Protein AF-A0A256XLG0-F1 (afdb_monomer)

Secondary structure (DSSP, 8-state):
---HHHHHHHHHHHHHHHHHHHS-HHHHHHHHHHHHHHHTTT-GGGGGEEE--GGG-SS--SEEE-GGGGGS-HHHHHHHHHHHHHHHHHTS-HHHHHHHHHHHHHHS-HHHHHHHHHTT--HHHHHHHHHHHHHHHHH--

Sequence (141 aa):
MVENSELMKQILTTLLTISGRKTTPSHAVYVMTSTIEKLKKQYSFLNDIDVMDTTFIEEGDQVTVMANINDISKNEFGSALKDIISTLTENLGKEAGHFFFKEISQKLSEDSISTMRDFGIDLGLMQLEQMVSKMGNTLLN

Structure (mmCIF, N/CA/C/O backbone):
data_AF-A0A256XLG0-F1
#
_entry.id   AF-A0A256XLG0-F1
#
loop_
_atom_site.group_PDB
_atom_site.id
_atom_site.type_symbol
_atom_site.label_atom_id
_atom_site.label_alt_id
_atom_site.label_comp_id
_atom_site.label_asym_id
_atom_site.label_entity_id
_atom_site.label_seq_id
_atom_site.pdbx_PDB_ins_code
_atom_site.Cartn_x
_atom_site.Cartn_y
_atom_site.Cartn_z
_atom_site.occupancy
_atom_site.B_iso_or_equiv
_atom_site.auth_seq_id
_atom_site.auth_comp_id
_atom_site.auth_asym_id
_atom_site.auth_atom_id
_atom_site.pdbx_PDB_model_num
ATOM 1 N N . MET A 1 1 ? -8.646 0.497 -17.194 1.00 79.75 1 MET A N 1
ATOM 2 C CA . MET A 1 1 ? -8.609 -0.144 -15.863 1.00 79.75 1 MET A CA 1
ATOM 3 C C . MET A 1 1 ? -7.200 -0.662 -15.681 1.00 79.75 1 MET A C 1
ATOM 5 O O . MET A 1 1 ? -6.686 -1.260 -16.620 1.00 79.75 1 MET A O 1
ATOM 9 N N . VAL A 1 2 ? -6.557 -0.331 -14.566 1.00 93.25 2 VAL A N 1
ATOM 10 C CA . VAL A 1 2 ? -5.166 -0.725 -14.303 1.00 93.25 2 VAL A CA 1
ATOM 11 C C . VAL A 1 2 ? -5.152 -2.168 -13.790 1.00 93.25 2 VAL A C 1
ATOM 13 O O . VAL A 1 2 ? -6.023 -2.537 -13.007 1.00 93.25 2 VAL A O 1
ATOM 16 N N . GLU A 1 3 ? -4.193 -2.977 -14.238 1.00 96.62 3 GLU A N 1
ATOM 17 C CA . GLU A 1 3 ? -3.984 -4.338 -13.720 1.00 96.62 3 GLU A CA 1
ATOM 18 C C . GLU A 1 3 ? -3.552 -4.308 -12.246 1.00 96.62 3 GLU A C 1
ATOM 20 O O . GLU A 1 3 ? -2.867 -3.376 -11.816 1.00 96.62 3 GLU A O 1
ATOM 25 N N . ASN A 1 4 ? -3.898 -5.337 -11.469 1.00 97.62 4 ASN A N 1
ATOM 26 C CA . ASN A 1 4 ? -3.579 -5.394 -10.037 1.00 97.62 4 ASN A CA 1
ATOM 27 C C . ASN A 1 4 ? -2.070 -5.267 -9.771 1.00 97.62 4 ASN A C 1
ATOM 29 O O . ASN A 1 4 ? -1.663 -4.545 -8.862 1.00 97.62 4 ASN A O 1
ATOM 33 N N . SER A 1 5 ? -1.234 -5.936 -10.570 1.00 97.19 5 SER A N 1
ATOM 34 C CA . SER A 1 5 ? 0.226 -5.903 -10.449 1.00 97.19 5 SER A CA 1
ATOM 35 C C . SER A 1 5 ? 0.779 -4.495 -10.640 1.00 97.19 5 SER A C 1
ATOM 37 O O . SER A 1 5 ? 1.612 -4.038 -9.856 1.00 97.19 5 SER A O 1
ATOM 39 N N . GLU A 1 6 ? 0.269 -3.785 -11.645 1.00 96.69 6 GLU A N 1
ATOM 40 C CA . GLU A 1 6 ? 0.660 -2.408 -11.935 1.00 96.69 6 GLU A CA 1
ATOM 41 C C . GLU A 1 6 ? 0.155 -1.455 -10.849 1.00 96.69 6 GLU A C 1
ATOM 43 O O . GLU A 1 6 ? 0.914 -0.629 -10.343 1.00 96.69 6 GLU A O 1
ATOM 48 N N . LEU A 1 7 ? -1.099 -1.611 -10.416 1.00 97.12 7 LEU A N 1
ATOM 49 C CA . LEU A 1 7 ? -1.678 -0.783 -9.364 1.00 97.12 7 LEU A CA 1
ATOM 50 C C . LEU A 1 7 ? -0.932 -0.953 -8.032 1.00 97.12 7 LEU A C 1
ATOM 52 O O . LEU A 1 7 ? -0.590 0.037 -7.385 1.00 97.12 7 LEU A O 1
ATOM 56 N N . MET A 1 8 ? -0.634 -2.195 -7.641 1.00 97.56 8 MET A N 1
ATOM 57 C CA . MET A 1 8 ? 0.160 -2.501 -6.451 1.00 97.56 8 MET A CA 1
ATOM 58 C C . MET A 1 8 ? 1.550 -1.870 -6.554 1.00 97.56 8 MET A C 1
ATOM 60 O O . MET A 1 8 ? 1.967 -1.175 -5.629 1.00 97.56 8 MET A O 1
ATOM 64 N N . LYS A 1 9 ? 2.245 -2.038 -7.688 1.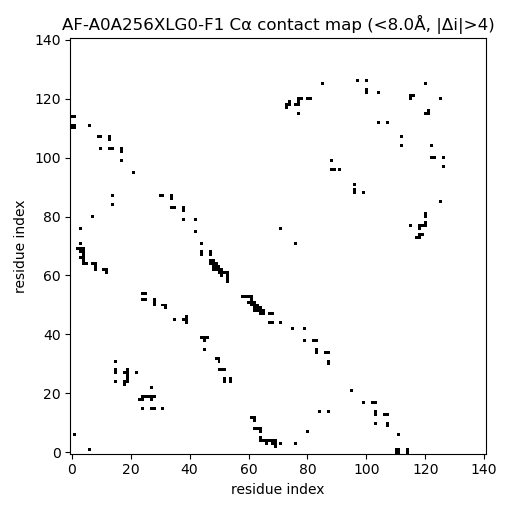00 96.50 9 LYS A N 1
ATOM 65 C CA . LYS A 1 9 ? 3.575 -1.449 -7.902 1.00 96.50 9 LYS A CA 1
ATOM 66 C C . LYS A 1 9 ? 3.537 0.071 -7.738 1.00 96.50 9 LYS A C 1
ATOM 68 O O . LYS A 1 9 ? 4.285 0.619 -6.931 1.00 96.50 9 LYS A O 1
ATOM 73 N N . GLN A 1 10 ? 2.616 0.746 -8.426 1.00 95.50 10 GLN A N 1
ATOM 74 C CA . GLN A 1 10 ? 2.457 2.200 -8.346 1.00 95.50 10 GLN A CA 1
ATOM 75 C C . GLN A 1 10 ? 2.185 2.684 -6.918 1.00 95.50 10 GLN A C 1
ATOM 77 O O . GLN A 1 10 ? 2.769 3.683 -6.486 1.00 95.50 10 GLN A O 1
ATOM 82 N N . ILE A 1 11 ? 1.331 1.979 -6.169 1.00 95.56 11 ILE A N 1
ATOM 83 C CA . ILE A 1 11 ? 1.001 2.330 -4.784 1.00 95.56 11 ILE A CA 1
ATOM 84 C C . ILE A 1 11 ? 2.183 2.076 -3.846 1.00 95.56 11 ILE A C 1
ATOM 86 O O . ILE A 1 11 ? 2.478 2.924 -3.010 1.00 95.56 11 ILE A O 1
ATOM 90 N N . LEU A 1 12 ? 2.899 0.961 -3.962 1.00 95.75 12 LEU A N 1
ATOM 91 C CA . LEU A 1 12 ? 4.041 0.677 -3.090 1.00 95.75 12 LEU A CA 1
ATOM 92 C C . LEU A 1 12 ? 5.212 1.635 -3.359 1.00 95.75 12 LEU A C 1
ATOM 94 O O . LEU A 1 12 ? 5.766 2.201 -2.415 1.00 95.75 12 LEU A O 1
ATOM 98 N N . THR A 1 13 ? 5.532 1.909 -4.628 1.00 94.06 13 THR A N 1
ATOM 99 C CA . THR A 1 13 ? 6.536 2.918 -5.019 1.00 94.06 13 THR A CA 1
ATOM 100 C C . THR A 1 13 ? 6.114 4.321 -4.569 1.00 94.06 13 THR A C 1
ATOM 102 O O . THR A 1 13 ? 6.903 5.051 -3.961 1.00 94.06 13 THR A O 1
ATOM 105 N N . THR A 1 14 ? 4.834 4.641 -4.792 1.00 93.69 14 THR A N 1
ATOM 106 C CA . THR A 1 14 ? 3.990 5.553 -4.009 1.00 93.69 14 THR A CA 1
ATOM 107 C C . THR A 1 14 ? 4.483 5.907 -2.603 1.00 93.69 14 THR A C 1
ATOM 109 O O . THR A 1 14 ? 5.071 6.947 -2.285 1.00 93.69 14 THR A O 1
ATOM 112 N N . LEU A 1 15 ? 4.196 4.935 -1.744 1.00 92.94 15 LEU A N 1
ATOM 113 C CA . LEU A 1 15 ? 4.351 4.944 -0.305 1.00 92.94 15 LEU A CA 1
ATOM 114 C C . LEU A 1 15 ? 5.822 4.990 0.108 1.00 92.94 15 LEU A C 1
ATOM 116 O O . LEU A 1 15 ? 6.153 5.740 1.028 1.00 92.94 15 LEU A O 1
ATOM 120 N N . LEU A 1 16 ? 6.707 4.259 -0.579 1.00 91.19 16 LEU A N 1
ATOM 121 C CA . LEU A 1 16 ? 8.153 4.310 -0.341 1.00 91.19 16 LEU A CA 1
ATOM 122 C C . LEU A 1 16 ? 8.713 5.705 -0.605 1.00 91.19 16 LEU A C 1
ATOM 124 O O . LEU A 1 16 ? 9.436 6.240 0.232 1.00 91.19 16 LEU A O 1
ATOM 128 N N . THR A 1 17 ? 8.322 6.335 -1.715 1.00 89.94 17 THR A N 1
ATOM 129 C CA . THR A 1 17 ? 8.786 7.683 -2.072 1.00 89.94 17 THR A CA 1
ATOM 130 C C . THR A 1 17 ? 8.386 8.706 -1.011 1.00 89.94 17 THR A C 1
ATOM 132 O O . THR A 1 17 ? 9.190 9.547 -0.602 1.00 89.94 17 THR A O 1
ATOM 135 N N . ILE A 1 18 ? 7.132 8.657 -0.552 1.00 89.88 18 ILE A N 1
ATOM 136 C CA . ILE A 1 18 ? 6.639 9.595 0.463 1.00 89.88 18 ILE A CA 1
ATOM 137 C C . ILE A 1 18 ? 7.291 9.305 1.826 1.00 89.88 18 ILE A C 1
ATOM 139 O O . ILE A 1 18 ? 7.725 10.237 2.506 1.00 89.88 18 ILE A O 1
ATOM 143 N N . SER A 1 19 ? 7.403 8.033 2.215 1.00 87.81 19 SER A N 1
ATOM 144 C CA . SER A 1 19 ? 7.975 7.620 3.506 1.00 87.81 19 SER A CA 1
ATOM 145 C C . SER A 1 19 ? 9.479 7.889 3.589 1.00 87.81 19 SER A C 1
ATOM 147 O O . SER A 1 19 ? 9.960 8.383 4.609 1.00 87.81 19 SER A O 1
ATOM 149 N N . GLY A 1 20 ? 10.219 7.648 2.504 1.00 86.94 20 GLY A N 1
ATOM 150 C CA . GLY A 1 20 ? 11.656 7.906 2.410 1.00 86.94 20 GLY A CA 1
ATOM 151 C C . GLY A 1 20 ? 11.996 9.391 2.518 1.00 86.94 20 GLY A C 1
ATOM 152 O O . GLY A 1 20 ? 12.988 9.739 3.144 1.00 86.94 20 GLY A O 1
ATOM 153 N N . ARG A 1 21 ? 11.133 10.286 2.010 1.00 86.38 21 ARG A N 1
ATOM 154 C CA . ARG A 1 21 ? 11.275 11.744 2.197 1.00 86.38 21 ARG A CA 1
ATOM 155 C C . ARG A 1 21 ? 11.045 12.209 3.636 1.00 86.38 21 ARG A C 1
ATOM 157 O O . ARG A 1 21 ? 11.541 13.266 4.012 1.00 86.38 21 ARG A O 1
ATOM 164 N N . LYS A 1 22 ? 10.240 11.475 4.408 1.00 82.44 22 LYS A N 1
ATOM 165 C CA . LYS A 1 22 ? 9.891 11.809 5.801 1.00 82.44 22 LYS A CA 1
ATOM 166 C C . LYS A 1 22 ? 10.817 11.129 6.820 1.00 82.44 22 LYS A C 1
ATOM 168 O O . LYS A 1 22 ? 10.773 11.487 7.993 1.00 82.44 22 LYS A O 1
ATOM 173 N N . THR A 1 23 ? 11.624 10.159 6.386 1.00 82.62 23 THR A N 1
ATOM 174 C CA . THR A 1 23 ? 12.558 9.372 7.209 1.00 82.62 23 THR A CA 1
ATOM 175 C C . THR A 1 23 ? 13.882 9.176 6.450 1.00 82.62 23 THR A C 1
ATOM 177 O O . THR A 1 23 ? 14.370 10.124 5.842 1.00 82.62 23 THR A O 1
ATOM 180 N N . THR A 1 24 ? 14.479 7.979 6.473 1.00 84.69 24 THR A N 1
ATOM 181 C CA . THR A 1 24 ? 15.574 7.595 5.570 1.00 84.69 24 THR A CA 1
ATOM 182 C C . THR A 1 24 ? 15.069 6.558 4.557 1.00 84.69 24 THR A C 1
ATOM 184 O O . THR A 1 24 ? 14.186 5.768 4.902 1.00 84.69 24 THR A O 1
ATOM 187 N N . PRO A 1 25 ? 15.617 6.504 3.326 1.00 84.94 25 PRO A N 1
ATOM 188 C CA . PRO A 1 25 ? 15.222 5.506 2.327 1.00 84.94 25 PRO A CA 1
ATOM 189 C C . PRO A 1 25 ? 15.277 4.062 2.849 1.00 84.94 25 PRO A C 1
ATOM 191 O O . PRO A 1 25 ? 14.276 3.353 2.776 1.00 84.94 25 PRO A O 1
ATOM 194 N N . SER A 1 26 ? 16.382 3.663 3.487 1.00 86.25 26 SER A N 1
ATOM 195 C CA . SER A 1 26 ? 16.526 2.322 4.074 1.00 86.25 26 SER A CA 1
ATOM 196 C C . SER A 1 26 ? 15.517 2.039 5.190 1.00 86.25 26 SER A C 1
ATOM 198 O O . SER A 1 26 ? 15.032 0.916 5.316 1.00 86.25 26 SER A O 1
ATOM 200 N N . HIS A 1 27 ? 15.149 3.043 5.997 1.00 86.50 27 HIS A N 1
ATOM 201 C CA . HIS A 1 27 ? 14.119 2.858 7.019 1.00 86.50 27 HIS A CA 1
ATOM 202 C C . HIS A 1 27 ? 12.726 2.685 6.398 1.00 86.50 27 HIS A C 1
ATOM 204 O O . HIS A 1 27 ? 11.968 1.820 6.832 1.00 86.50 27 HIS A O 1
ATOM 210 N N . ALA A 1 28 ? 12.401 3.452 5.354 1.00 89.00 28 ALA A N 1
ATOM 211 C CA . ALA A 1 28 ? 11.148 3.303 4.619 1.00 89.00 28 ALA A CA 1
ATOM 212 C C . ALA A 1 28 ? 11.023 1.915 3.970 1.00 89.00 28 ALA A C 1
ATOM 214 O O . ALA A 1 28 ? 9.971 1.286 4.089 1.00 89.00 28 ALA A O 1
ATOM 215 N N . VAL A 1 29 ? 12.102 1.414 3.356 1.00 91.19 29 VAL A N 1
ATOM 216 C CA . VAL A 1 29 ? 12.168 0.045 2.820 1.00 91.19 29 VAL A CA 1
ATOM 217 C C . VAL A 1 29 ? 11.962 -0.978 3.934 1.00 91.19 29 VAL A C 1
ATOM 219 O O . VAL A 1 29 ? 11.073 -1.815 3.829 1.00 91.19 29 VAL A O 1
ATOM 222 N N . TYR A 1 30 ? 12.694 -0.865 5.046 1.00 90.69 30 TYR A N 1
ATOM 223 C CA . TYR A 1 30 ? 12.554 -1.781 6.181 1.00 90.69 30 TYR A CA 1
ATOM 224 C C . TYR A 1 30 ? 11.113 -1.859 6.713 1.00 90.69 30 TYR A C 1
ATOM 226 O O . TYR A 1 30 ? 10.590 -2.955 6.939 1.00 90.69 30 TYR A O 1
ATOM 234 N N . VAL A 1 31 ? 10.457 -0.709 6.906 1.00 91.12 31 VAL A N 1
ATOM 235 C CA . VAL A 1 31 ? 9.070 -0.643 7.391 1.00 91.12 31 VAL A CA 1
ATOM 236 C C . VAL A 1 31 ? 8.099 -1.234 6.363 1.00 91.12 31 VAL A C 1
ATOM 238 O O . VAL A 1 31 ? 7.191 -1.976 6.746 1.00 91.12 31 VAL A O 1
ATOM 241 N N . MET A 1 32 ? 8.304 -0.963 5.071 1.00 93.69 32 MET A N 1
ATOM 242 C CA . MET A 1 32 ? 7.506 -1.527 3.979 1.00 93.69 32 MET A CA 1
ATOM 243 C C . MET A 1 32 ? 7.620 -3.052 3.922 1.00 93.69 32 MET A C 1
ATOM 245 O O . MET A 1 32 ? 6.608 -3.745 4.029 1.00 93.69 32 MET A O 1
ATOM 249 N N . THR A 1 33 ? 8.842 -3.582 3.839 1.00 93.94 33 THR A N 1
ATOM 250 C CA . THR A 1 33 ? 9.102 -5.027 3.803 1.00 93.94 33 THR A CA 1
ATOM 251 C C . THR A 1 33 ? 8.521 -5.705 5.040 1.00 93.94 33 THR A C 1
ATOM 253 O O . THR A 1 33 ? 7.794 -6.687 4.926 1.00 93.94 33 THR A O 1
ATOM 256 N N . SER A 1 34 ? 8.730 -5.131 6.229 1.00 93.25 34 SER A N 1
ATOM 257 C CA . SER A 1 34 ? 8.162 -5.663 7.475 1.00 93.25 34 SER A CA 1
ATOM 258 C C . SER A 1 34 ? 6.630 -5.658 7.489 1.00 93.25 34 SER A C 1
ATOM 260 O O . SER A 1 34 ? 6.019 -6.537 8.097 1.00 93.25 34 SER A O 1
ATOM 262 N N . THR A 1 35 ? 5.995 -4.670 6.854 1.00 94.50 35 THR A N 1
ATOM 263 C CA . THR A 1 35 ? 4.532 -4.589 6.729 1.00 94.50 35 THR A CA 1
ATOM 264 C C . THR A 1 35 ? 4.011 -5.683 5.803 1.00 94.50 35 THR A C 1
ATOM 266 O O . THR A 1 35 ? 3.109 -6.427 6.187 1.00 94.50 35 THR A O 1
ATOM 269 N N . ILE A 1 36 ? 4.626 -5.840 4.629 1.00 95.50 36 ILE A N 1
ATOM 270 C CA . ILE A 1 36 ? 4.271 -6.881 3.658 1.00 95.50 36 ILE A CA 1
ATOM 271 C C . ILE A 1 36 ? 4.449 -8.274 4.282 1.00 95.50 36 ILE A C 1
ATOM 273 O O . ILE A 1 36 ? 3.521 -9.078 4.243 1.00 95.50 36 ILE A O 1
ATOM 277 N N . GLU A 1 37 ? 5.576 -8.540 4.950 1.00 95.06 37 GLU A N 1
ATOM 278 C CA . GLU A 1 37 ? 5.842 -9.823 5.620 1.00 95.06 37 GLU A CA 1
ATOM 279 C C . GLU A 1 37 ? 4.801 -10.180 6.688 1.00 95.06 37 GLU A C 1
ATOM 281 O O . GLU A 1 37 ? 4.390 -11.335 6.822 1.00 95.06 37 GLU A O 1
ATOM 286 N N . LYS A 1 38 ? 4.322 -9.191 7.448 1.00 94.75 38 LYS A N 1
ATOM 287 C CA . LYS A 1 38 ? 3.249 -9.417 8.426 1.00 94.75 38 LYS A CA 1
ATOM 288 C C . LYS A 1 38 ? 1.933 -9.773 7.737 1.00 94.75 38 LYS A C 1
ATOM 290 O O . LYS A 1 38 ? 1.254 -10.699 8.184 1.00 94.75 38 LYS A O 1
ATOM 295 N N . LEU A 1 39 ? 1.597 -9.065 6.661 1.00 96.56 39 LEU A N 1
ATOM 296 C CA . LEU A 1 39 ? 0.336 -9.223 5.939 1.00 96.56 39 LEU A CA 1
ATOM 297 C C . LEU A 1 39 ? 0.291 -10.484 5.065 1.00 96.56 39 LEU A C 1
ATOM 299 O O . LEU A 1 39 ? -0.799 -11.001 4.833 1.00 96.56 39 LEU A O 1
ATOM 303 N N . LYS A 1 40 ? 1.437 -11.060 4.672 1.00 95.69 40 LYS A N 1
ATOM 304 C CA . LYS A 1 40 ? 1.514 -12.358 3.964 1.00 95.69 40 LYS A CA 1
ATOM 305 C C . LYS A 1 40 ? 0.781 -13.495 4.684 1.00 95.69 40 LYS A C 1
ATOM 307 O O . LYS A 1 40 ? 0.302 -14.423 4.041 1.00 95.69 40 LYS A O 1
ATOM 312 N N . LYS A 1 41 ? 0.666 -13.423 6.016 1.00 94.62 41 LYS A N 1
ATOM 313 C CA . LYS A 1 41 ? -0.080 -14.404 6.826 1.00 94.62 41 LYS A CA 1
ATOM 314 C C . LYS A 1 41 ? -1.586 -14.384 6.557 1.00 94.62 41 LYS A C 1
ATOM 316 O O . LYS A 1 41 ? -2.248 -15.390 6.785 1.00 94.62 41 LYS A O 1
ATOM 321 N N . GLN A 1 42 ? -2.109 -13.241 6.123 1.00 97.06 42 GLN A N 1
ATOM 322 C CA . GLN A 1 42 ? -3.523 -13.019 5.828 1.00 97.06 42 GLN A CA 1
ATOM 323 C C . GLN A 1 42 ? -3.795 -13.033 4.320 1.00 97.06 42 GLN A C 1
ATOM 325 O O . GLN A 1 42 ? -4.837 -13.519 3.897 1.00 97.06 42 GLN A O 1
ATOM 330 N N . TYR A 1 43 ? -2.843 -12.547 3.523 1.00 97.56 43 TYR A N 1
ATOM 331 C CA . TYR A 1 43 ? -2.952 -12.409 2.076 1.00 97.56 43 TYR A CA 1
ATOM 332 C C . TYR A 1 43 ? -1.774 -13.119 1.405 1.00 97.56 43 TYR A C 1
ATOM 334 O O . TYR A 1 43 ? -0.703 -12.541 1.208 1.00 97.56 43 TYR A O 1
ATOM 342 N N . SER A 1 44 ? -1.950 -14.394 1.057 1.00 96.06 44 SER A N 1
ATOM 343 C CA . SER A 1 44 ? -0.851 -15.223 0.542 1.00 96.06 44 SER A CA 1
ATOM 344 C C . SER A 1 44 ? -0.286 -14.726 -0.790 1.00 96.06 44 SER A C 1
ATOM 346 O O . SER A 1 44 ? 0.886 -14.966 -1.068 1.00 96.06 44 SER A O 1
ATOM 348 N N . PHE A 1 45 ? -1.073 -14.009 -1.595 1.00 96.69 45 PHE A N 1
ATOM 349 C CA . PHE A 1 45 ? -0.607 -13.429 -2.858 1.00 96.69 45 PHE A CA 1
ATOM 350 C C . PHE A 1 45 ? 0.447 -12.326 -2.660 1.00 96.69 45 PHE A C 1
ATOM 352 O O . PHE A 1 45 ? 1.176 -11.997 -3.586 1.00 96.69 45 PHE A O 1
ATOM 359 N N . LEU A 1 46 ? 0.606 -11.779 -1.446 1.00 96.94 46 LEU A N 1
ATOM 360 C CA . LEU A 1 46 ? 1.691 -10.834 -1.155 1.00 96.94 46 LEU A CA 1
ATOM 361 C C . LEU A 1 46 ? 3.083 -11.492 -1.218 1.00 96.94 46 LEU A C 1
ATOM 363 O O . LEU A 1 46 ? 4.086 -10.785 -1.185 1.00 96.94 46 LEU A O 1
ATOM 367 N N . ASN A 1 47 ? 3.173 -12.826 -1.321 1.00 95.75 47 ASN A N 1
ATOM 368 C CA . ASN A 1 47 ? 4.424 -13.525 -1.649 1.00 95.75 47 ASN A CA 1
ATOM 369 C C . ASN A 1 47 ? 4.958 -13.178 -3.046 1.00 95.75 47 ASN A C 1
ATOM 371 O O . ASN A 1 47 ? 6.156 -13.311 -3.272 1.00 95.75 47 ASN A O 1
ATOM 375 N N . ASP A 1 48 ? 4.099 -12.684 -3.937 1.00 95.69 48 ASP A N 1
ATOM 376 C CA . ASP A 1 48 ? 4.448 -12.259 -5.293 1.00 95.69 48 ASP A CA 1
ATOM 377 C C . ASP A 1 48 ? 4.957 -10.801 -5.352 1.00 95.69 48 ASP A C 1
ATOM 379 O O . ASP A 1 48 ? 5.040 -10.200 -6.426 1.00 95.69 48 ASP A O 1
ATOM 383 N N . ILE A 1 49 ? 5.274 -10.208 -4.196 1.00 94.94 49 ILE A N 1
ATOM 384 C CA . ILE A 1 49 ? 5.791 -8.845 -4.061 1.00 94.94 49 ILE A CA 1
ATOM 385 C C . ILE A 1 49 ? 7.182 -8.898 -3.439 1.00 94.94 49 ILE A C 1
ATOM 387 O O . ILE A 1 49 ? 7.377 -9.496 -2.378 1.00 94.94 49 ILE A O 1
ATOM 391 N N . ASP A 1 50 ? 8.118 -8.199 -4.073 1.00 90.88 50 ASP A N 1
ATOM 392 C CA . ASP A 1 50 ? 9.467 -7.996 -3.567 1.00 90.88 50 ASP A CA 1
ATOM 393 C C . ASP A 1 50 ? 9.770 -6.501 -3.419 1.00 90.88 50 ASP A C 1
ATOM 395 O O . ASP A 1 50 ? 9.426 -5.687 -4.284 1.00 90.88 50 ASP A O 1
ATOM 399 N N . VAL A 1 51 ? 10.400 -6.143 -2.300 1.00 89.94 51 VAL A N 1
ATOM 400 C CA . VAL A 1 51 ? 10.797 -4.773 -1.972 1.00 89.94 51 VAL A CA 1
ATOM 401 C C . VAL A 1 51 ? 12.266 -4.775 -1.584 1.00 89.94 51 VAL A C 1
ATOM 403 O O . VAL A 1 51 ? 12.641 -5.298 -0.532 1.00 89.94 51 VAL A O 1
ATOM 406 N N . MET A 1 52 ? 13.089 -4.162 -2.429 1.00 84.31 52 MET A N 1
ATOM 407 C CA . MET A 1 52 ? 14.543 -4.174 -2.303 1.00 84.31 52 MET A CA 1
ATOM 408 C C . MET A 1 52 ? 15.081 -2.819 -1.843 1.00 84.31 52 MET A C 1
ATOM 410 O O . MET A 1 52 ? 14.645 -1.765 -2.312 1.00 84.31 52 MET A O 1
ATOM 414 N N . ASP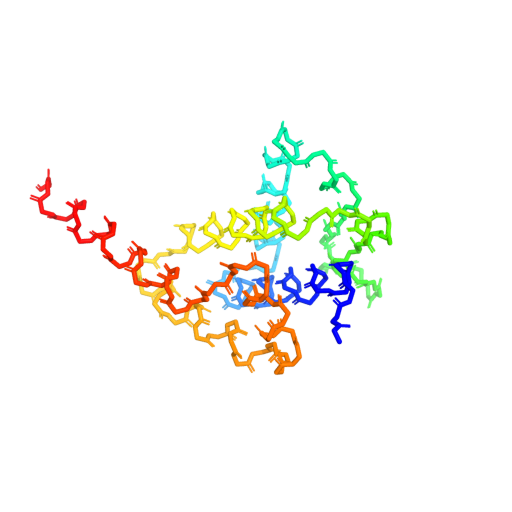 A 1 53 ? 16.084 -2.843 -0.960 1.00 76.31 53 ASP A N 1
ATOM 415 C CA . ASP A 1 53 ? 16.871 -1.648 -0.655 1.00 76.31 53 ASP A CA 1
ATOM 416 C C . ASP A 1 53 ? 17.926 -1.442 -1.749 1.00 76.31 53 ASP A C 1
ATOM 418 O O . ASP A 1 53 ? 18.986 -2.069 -1.750 1.00 76.31 53 ASP A O 1
ATOM 422 N N . THR A 1 54 ? 17.629 -0.553 -2.694 1.00 75.69 54 THR A N 1
ATOM 423 C CA . THR A 1 54 ? 18.547 -0.193 -3.782 1.00 75.69 54 THR A CA 1
ATOM 424 C C . THR A 1 54 ? 19.523 0.921 -3.400 1.00 75.69 54 THR A C 1
ATOM 426 O O . THR A 1 54 ? 20.252 1.403 -4.256 1.00 75.69 54 THR A O 1
ATOM 429 N N . THR A 1 55 ? 19.608 1.326 -2.124 1.00 67.31 55 THR A N 1
ATOM 430 C CA . THR A 1 55 ? 20.522 2.403 -1.678 1.00 67.31 55 THR A CA 1
ATOM 431 C C . THR A 1 55 ? 21.991 2.124 -2.038 1.00 67.31 55 THR A C 1
ATOM 433 O O . THR A 1 55 ? 22.780 3.058 -2.166 1.00 67.31 55 THR A O 1
ATOM 436 N N . PHE A 1 56 ? 22.355 0.854 -2.247 1.00 63.28 56 PHE A N 1
ATOM 437 C CA . PHE A 1 56 ? 23.700 0.419 -2.644 1.00 63.28 56 PHE A CA 1
ATOM 438 C C . PHE A 1 56 ? 23.782 -0.162 -4.067 1.00 63.28 56 PHE A C 1
ATOM 440 O O . PHE A 1 56 ? 24.807 -0.744 -4.420 1.00 63.28 56 PHE A O 1
ATOM 447 N N . ILE A 1 57 ? 22.725 -0.038 -4.875 1.00 62.50 57 ILE A N 1
ATOM 448 C CA . ILE A 1 57 ? 22.643 -0.606 -6.227 1.00 62.50 57 ILE A CA 1
ATOM 449 C C . ILE A 1 57 ? 22.261 0.517 -7.201 1.00 62.50 57 ILE A C 1
ATOM 451 O O . ILE A 1 57 ? 21.234 1.163 -7.024 1.00 62.50 57 ILE A O 1
ATOM 455 N N . GLU A 1 58 ? 23.088 0.766 -8.222 1.00 56.06 58 GLU A N 1
ATOM 456 C CA . GLU A 1 58 ? 22.871 1.860 -9.190 1.00 56.06 58 GLU A CA 1
ATOM 457 C C . GLU A 1 58 ? 21.649 1.637 -10.097 1.00 56.06 58 GLU A C 1
ATOM 459 O O . GLU A 1 58 ? 21.075 2.601 -10.600 1.00 56.06 58 GLU A O 1
ATOM 464 N N . GLU A 1 59 ? 21.218 0.384 -10.279 1.00 58.50 59 GLU A N 1
ATOM 465 C CA . GLU A 1 59 ? 20.125 0.007 -11.176 1.00 58.50 59 GLU A CA 1
ATOM 466 C C . GLU A 1 59 ? 19.212 -1.050 -10.536 1.00 58.50 59 GLU A C 1
ATOM 468 O O . GLU A 1 59 ? 19.677 -2.064 -10.014 1.00 58.50 59 GLU A O 1
ATOM 473 N N . GLY A 1 60 ? 17.897 -0.821 -10.586 1.00 63.00 60 GLY A N 1
ATOM 474 C CA . GLY A 1 60 ? 16.882 -1.768 -10.121 1.00 63.00 60 GLY A CA 1
ATOM 475 C C . GLY A 1 60 ? 15.618 -1.083 -9.606 1.00 63.00 60 GLY A C 1
ATOM 476 O O . GLY A 1 60 ? 15.674 -0.021 -8.985 1.00 63.00 60 GLY A O 1
ATOM 477 N N . ASP A 1 61 ? 14.465 -1.705 -9.848 1.00 75.56 61 ASP A N 1
ATOM 478 C CA . ASP A 1 61 ? 13.203 -1.255 -9.266 1.00 75.56 61 ASP A CA 1
ATOM 479 C C . ASP A 1 61 ? 13.167 -1.610 -7.772 1.00 75.56 61 ASP A C 1
ATOM 481 O O . ASP A 1 61 ? 13.291 -2.774 -7.398 1.00 75.56 61 ASP A O 1
ATOM 485 N N . GLN A 1 62 ? 12.921 -0.620 -6.905 1.00 87.00 62 GLN A N 1
ATOM 486 C CA . GLN A 1 62 ? 12.734 -0.854 -5.461 1.00 87.00 62 GLN A CA 1
ATOM 487 C C . GLN A 1 62 ? 11.526 -1.740 -5.142 1.00 87.00 62 GLN A C 1
ATOM 489 O O . GLN A 1 62 ? 11.443 -2.287 -4.047 1.00 87.00 62 GLN A O 1
ATOM 494 N N . VAL A 1 63 ? 10.576 -1.848 -6.073 1.00 92.62 63 VAL A N 1
ATOM 495 C CA . VAL A 1 63 ? 9.367 -2.655 -5.933 1.00 92.62 63 VAL A CA 1
ATOM 496 C C . VAL A 1 63 ? 9.178 -3.480 -7.195 1.00 92.62 63 VAL A C 1
ATOM 498 O O . VAL A 1 63 ? 8.987 -2.928 -8.281 1.00 92.62 63 VAL A O 1
ATOM 501 N N . THR A 1 64 ? 9.144 -4.796 -7.025 1.00 93.56 64 THR A N 1
ATOM 502 C CA . THR A 1 64 ? 8.755 -5.742 -8.069 1.00 93.56 64 THR A CA 1
ATOM 503 C C . THR A 1 64 ? 7.469 -6.443 -7.655 1.00 93.56 64 THR A C 1
ATOM 505 O O . THR A 1 64 ? 7.311 -6.851 -6.508 1.00 93.56 64 THR A O 1
ATOM 508 N N . VAL A 1 65 ? 6.536 -6.570 -8.596 1.00 96.25 65 VAL A N 1
ATOM 509 C CA . VAL A 1 65 ? 5.245 -7.225 -8.379 1.00 96.25 65 VAL A CA 1
ATOM 510 C C . VAL A 1 65 ? 5.003 -8.200 -9.521 1.00 96.25 65 VAL A C 1
ATOM 512 O O . VAL A 1 65 ? 4.997 -7.790 -10.684 1.00 96.25 65 VAL A O 1
ATOM 515 N N . MET A 1 66 ? 4.825 -9.485 -9.213 1.00 95.38 66 MET A N 1
ATOM 516 C CA . MET A 1 66 ? 4.575 -10.497 -10.240 1.00 95.38 66 MET A CA 1
ATOM 517 C C . MET A 1 66 ? 3.131 -10.421 -10.751 1.00 95.38 66 MET A C 1
ATOM 519 O O . MET A 1 66 ? 2.202 -10.084 -10.018 1.00 95.38 66 MET A O 1
ATOM 523 N N . ALA A 1 67 ? 2.931 -10.776 -12.023 1.00 95.25 67 ALA A N 1
ATOM 524 C CA . ALA A 1 67 ? 1.628 -10.698 -12.688 1.00 95.25 67 ALA A CA 1
ATOM 525 C C . ALA A 1 67 ? 0.574 -11.668 -12.122 1.00 95.25 67 ALA A C 1
ATOM 527 O O . ALA A 1 67 ? -0.612 -11.465 -12.356 1.00 95.25 67 ALA A O 1
ATOM 528 N N . ASN A 1 68 ? 0.982 -12.682 -11.348 1.00 93.81 68 ASN A N 1
ATOM 529 C CA . ASN A 1 68 ? 0.082 -13.652 -10.709 1.00 93.81 68 ASN A CA 1
ATOM 530 C C . ASN A 1 68 ? -1.016 -12.981 -9.872 1.00 93.81 68 ASN A C 1
ATOM 532 O O . ASN A 1 68 ? -2.104 -13.530 -9.714 1.00 93.81 68 ASN A O 1
ATOM 536 N N . ILE A 1 69 ? -0.761 -11.772 -9.364 1.00 96.62 69 ILE A N 1
ATOM 537 C CA . ILE A 1 69 ? -1.739 -11.060 -8.545 1.00 96.62 69 ILE A CA 1
ATOM 538 C C . ILE A 1 69 ? -2.903 -10.458 -9.356 1.00 96.62 69 ILE A C 1
ATOM 540 O O . ILE 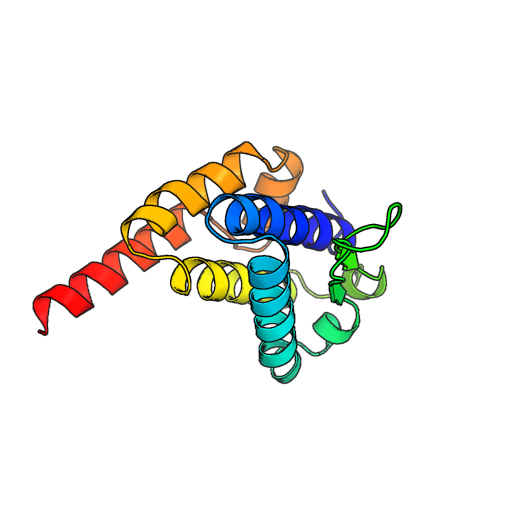A 1 69 ? -3.869 -9.973 -8.765 1.00 96.62 69 ILE A O 1
ATOM 544 N N . ASN A 1 70 ? -2.841 -10.485 -10.692 1.00 97.12 70 ASN A N 1
ATOM 545 C CA . ASN A 1 70 ? -3.910 -10.003 -11.579 1.00 97.12 70 ASN A CA 1
ATOM 546 C C . ASN A 1 70 ? -5.178 -10.856 -11.497 1.00 97.12 70 ASN A C 1
ATOM 548 O O . ASN A 1 70 ? -6.273 -10.337 -11.698 1.00 97.12 70 ASN A O 1
ATOM 552 N N . ASP A 1 71 ? -5.047 -12.119 -11.094 1.00 96.19 71 ASP A N 1
ATOM 553 C CA . ASP A 1 71 ? -6.183 -13.027 -10.929 1.00 96.19 71 ASP A CA 1
ATOM 554 C C . ASP A 1 71 ? -6.863 -12.899 -9.550 1.00 96.19 71 ASP A C 1
ATOM 556 O O . ASP A 1 71 ? -7.886 -13.538 -9.287 1.00 96.19 71 ASP A O 1
ATOM 560 N N . ILE A 1 72 ? -6.326 -12.064 -8.651 1.00 97.44 72 ILE A N 1
ATOM 561 C CA . ILE A 1 72 ? -6.887 -11.859 -7.312 1.00 97.44 72 ILE A CA 1
ATOM 562 C C . ILE A 1 72 ? -8.174 -11.042 -7.394 1.00 97.44 72 ILE A C 1
ATOM 564 O O . ILE A 1 72 ? -8.268 -10.024 -8.085 1.00 97.44 72 ILE A O 1
ATOM 568 N N . SER A 1 73 ? -9.181 -11.482 -6.638 1.00 96.62 73 SER A N 1
ATOM 569 C CA . SER A 1 73 ? -10.475 -10.808 -6.602 1.00 96.62 73 SER A CA 1
ATOM 570 C C . SER A 1 73 ? -10.341 -9.359 -6.125 1.00 96.62 73 SER A C 1
ATOM 572 O O . SER A 1 73 ? -9.578 -9.055 -5.206 1.00 96.62 73 SER A O 1
ATOM 574 N N . LYS A 1 74 ? -11.154 -8.462 -6.698 1.00 95.69 74 LYS A N 1
ATOM 575 C CA . LYS A 1 74 ? -11.158 -7.029 -6.350 1.00 95.69 74 LYS A CA 1
ATOM 576 C C . LYS A 1 74 ? -11.292 -6.780 -4.846 1.00 95.69 74 LYS A C 1
ATOM 578 O O . LYS A 1 74 ? -10.638 -5.892 -4.313 1.00 95.69 74 LYS A O 1
ATOM 583 N N . ASN A 1 75 ? -12.123 -7.571 -4.165 1.00 96.56 75 ASN A N 1
ATOM 584 C CA . ASN A 1 75 ? -12.366 -7.425 -2.730 1.00 96.56 75 ASN A CA 1
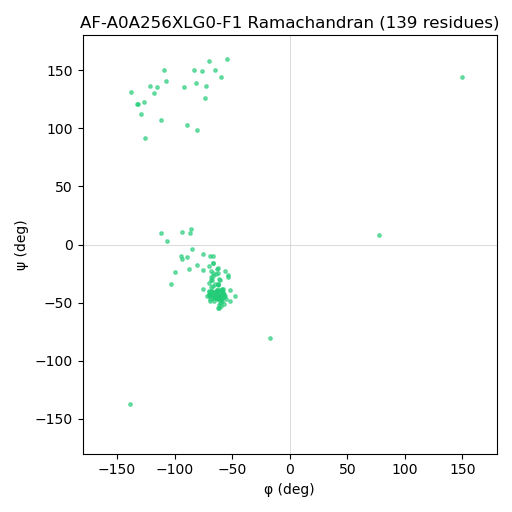ATOM 585 C C . ASN A 1 75 ? -11.138 -7.817 -1.905 1.00 96.56 75 ASN A C 1
ATOM 587 O O . ASN A 1 75 ? -10.754 -7.088 -0.997 1.00 96.56 75 ASN A O 1
ATOM 591 N N . GLU A 1 76 ? -10.523 -8.959 -2.213 1.00 97.56 76 GLU A N 1
ATOM 592 C CA . GLU A 1 76 ? -9.342 -9.437 -1.493 1.00 97.56 76 GLU A CA 1
ATOM 593 C C . GLU A 1 76 ? -8.140 -8.514 -1.723 1.00 97.56 76 GLU A C 1
ATOM 595 O O . GLU A 1 76 ? -7.490 -8.084 -0.769 1.00 97.56 76 GLU A O 1
ATOM 600 N N . PHE A 1 77 ? -7.902 -8.135 -2.980 1.00 97.69 77 PHE A N 1
ATOM 601 C CA . PHE A 1 77 ? -6.841 -7.205 -3.349 1.00 97.69 77 PHE A CA 1
ATOM 602 C C . PHE A 1 77 ? -7.064 -5.814 -2.732 1.00 97.69 77 PHE A C 1
ATOM 604 O O . PHE A 1 77 ? -6.139 -5.213 -2.180 1.00 97.69 77 PHE A O 1
ATOM 611 N N . GLY A 1 78 ? -8.308 -5.324 -2.765 1.00 97.56 78 GLY A N 1
ATOM 612 C CA . GLY A 1 78 ? -8.711 -4.063 -2.151 1.00 97.56 78 GLY A CA 1
ATOM 613 C C . GLY A 1 78 ? -8.462 -4.026 -0.643 1.00 97.56 78 GLY A C 1
ATOM 614 O O . GLY A 1 78 ? -7.885 -3.059 -0.140 1.00 97.56 78 GLY A O 1
ATOM 615 N N . SER A 1 79 ? -8.837 -5.088 0.076 1.00 97.81 79 SER A N 1
ATOM 616 C CA . SER A 1 79 ? -8.585 -5.216 1.517 1.00 97.81 79 SER A CA 1
ATOM 617 C C . SER A 1 79 ? -7.092 -5.219 1.844 1.00 97.81 79 SER A C 1
ATOM 619 O O . SER A 1 79 ? -6.660 -4.466 2.713 1.00 97.81 79 SER A O 1
ATOM 621 N N . ALA A 1 80 ? -6.284 -5.980 1.102 1.00 97.81 80 ALA A N 1
ATOM 622 C CA . ALA A 1 80 ? -4.841 -6.014 1.326 1.00 97.81 80 ALA A CA 1
ATOM 623 C C . ALA A 1 80 ? -4.186 -4.638 1.120 1.00 97.81 80 ALA A C 1
ATOM 625 O O . ALA A 1 80 ? -3.373 -4.207 1.938 1.00 97.81 80 ALA A O 1
ATOM 626 N N . LEU A 1 81 ? -4.557 -3.916 0.056 1.00 96.94 81 LEU A N 1
ATOM 627 C CA . LEU A 1 81 ? -4.038 -2.570 -0.193 1.00 96.94 81 LEU A CA 1
ATOM 628 C C . LEU A 1 81 ? -4.440 -1.575 0.898 1.00 96.94 81 LEU A C 1
ATOM 630 O O . LEU A 1 81 ? -3.614 -0.749 1.294 1.00 96.94 81 LEU A O 1
ATOM 634 N N . LYS A 1 82 ? -5.679 -1.649 1.402 1.00 96.44 82 LYS A N 1
ATOM 635 C CA . LYS A 1 82 ? -6.101 -0.834 2.548 1.00 96.44 82 LYS A CA 1
ATOM 636 C C . LYS A 1 82 ? -5.234 -1.109 3.763 1.00 96.44 82 LYS A C 1
ATOM 638 O O . LYS A 1 82 ? -4.732 -0.159 4.353 1.00 96.44 82 LYS A O 1
ATOM 643 N N . ASP A 1 83 ? -5.017 -2.379 4.092 1.00 96.44 83 ASP A N 1
ATOM 644 C CA . ASP A 1 83 ? -4.230 -2.770 5.261 1.00 96.44 8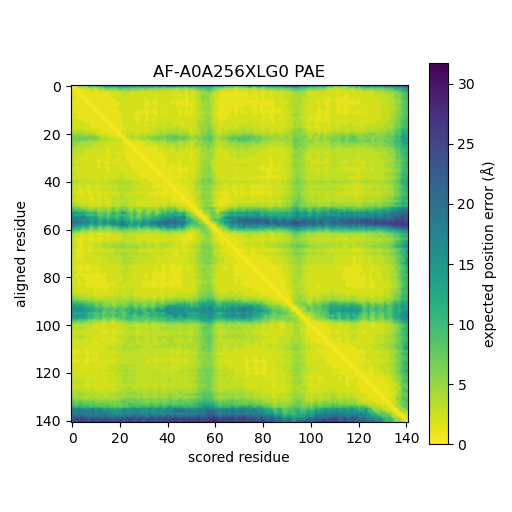3 ASP A CA 1
ATOM 645 C C . ASP A 1 83 ? -2.775 -2.296 5.145 1.00 96.44 83 ASP A C 1
ATOM 647 O O . ASP A 1 83 ? -2.212 -1.792 6.120 1.00 96.44 83 ASP A O 1
ATOM 651 N N . ILE A 1 84 ? -2.184 -2.365 3.946 1.00 95.75 84 ILE A N 1
ATOM 652 C CA . ILE A 1 84 ? -0.847 -1.821 3.666 1.00 95.75 84 ILE A CA 1
ATOM 653 C C . ILE A 1 84 ? -0.818 -0.304 3.901 1.00 95.75 84 ILE A C 1
ATOM 655 O O . ILE A 1 84 ? 0.010 0.186 4.673 1.00 95.75 84 ILE A O 1
ATOM 659 N N . ILE A 1 85 ? -1.717 0.451 3.258 1.00 94.12 85 ILE A N 1
ATOM 660 C CA . ILE A 1 85 ? -1.757 1.920 3.357 1.00 94.12 85 ILE A CA 1
ATOM 661 C C . ILE A 1 85 ? -2.007 2.352 4.810 1.00 94.12 85 ILE A C 1
ATOM 663 O O . ILE A 1 85 ? -1.300 3.223 5.323 1.00 94.12 85 ILE A O 1
ATOM 667 N N . SER A 1 86 ? -2.969 1.730 5.493 1.00 91.31 86 SER A N 1
ATOM 668 C CA . SER A 1 86 ? -3.297 2.017 6.891 1.00 91.31 86 SER A CA 1
ATOM 669 C C . SER A 1 86 ? -2.110 1.738 7.809 1.00 91.31 86 SER A C 1
ATOM 671 O O . SER A 1 86 ? -1.659 2.647 8.502 1.00 91.31 86 SER A O 1
ATOM 673 N N . THR A 1 87 ? -1.505 0.549 7.729 1.00 90.38 87 THR A N 1
ATOM 674 C CA . THR A 1 87 ? -0.351 0.191 8.574 1.00 90.38 87 THR A CA 1
ATOM 675 C C . THR A 1 87 ? 0.816 1.160 8.376 1.00 90.38 87 THR A C 1
ATOM 677 O O . THR A 1 87 ? 1.450 1.602 9.335 1.00 90.38 87 THR A O 1
ATOM 680 N N . LEU A 1 88 ? 1.108 1.543 7.132 1.00 88.62 88 LEU A N 1
ATOM 681 C CA . LEU A 1 88 ? 2.197 2.477 6.845 1.00 88.62 88 LEU A CA 1
ATOM 682 C C . LEU A 1 88 ? 1.884 3.895 7.317 1.00 88.62 88 LEU A C 1
ATOM 684 O O . LEU A 1 88 ? 2.761 4.554 7.868 1.00 88.62 88 LEU A O 1
ATOM 688 N N . THR A 1 89 ? 0.645 4.358 7.154 1.00 85.81 89 THR A N 1
ATOM 689 C CA . THR A 1 89 ? 0.231 5.682 7.642 1.00 85.81 89 THR A CA 1
ATOM 690 C C . THR A 1 89 ? 0.201 5.781 9.164 1.00 85.81 89 THR A C 1
ATOM 692 O O . THR A 1 89 ? 0.428 6.866 9.696 1.00 85.81 89 THR A O 1
ATOM 695 N N . GLU A 1 90 ? -0.077 4.687 9.873 1.00 82.75 90 GLU A N 1
ATOM 696 C CA . GLU A 1 90 ? -0.052 4.624 11.339 1.00 82.75 90 GLU A CA 1
ATOM 697 C C . GLU A 1 90 ? 1.364 4.707 11.907 1.00 82.75 90 GLU A C 1
ATOM 699 O O . GLU A 1 90 ? 1.573 5.326 12.950 1.00 82.75 90 GLU A O 1
ATOM 704 N N . ASN A 1 91 ? 2.347 4.157 11.190 1.00 77.25 91 ASN A N 1
ATOM 705 C CA . ASN A 1 91 ? 3.760 4.287 11.547 1.00 77.25 91 ASN A CA 1
ATOM 706 C C . ASN A 1 91 ? 4.294 5.722 11.362 1.00 77.25 91 ASN A C 1
ATOM 708 O O . ASN A 1 91 ? 5.397 6.037 11.810 1.00 77.25 91 ASN A O 1
ATOM 712 N N . LEU A 1 92 ? 3.523 6.612 10.729 1.00 72.81 92 LEU A N 1
ATOM 713 C CA . LEU A 1 92 ? 3.856 8.026 10.600 1.00 72.81 92 LEU A CA 1
ATOM 714 C C . LEU A 1 92 ? 3.256 8.824 11.763 1.00 72.81 92 LEU A C 1
ATOM 716 O O . LEU A 1 92 ? 2.083 8.686 12.112 1.00 72.81 92 LEU A O 1
ATOM 720 N N . GLY A 1 93 ? 4.051 9.731 12.337 1.00 65.69 93 GLY A N 1
ATOM 721 C CA . GLY A 1 93 ? 3.591 10.636 13.395 1.00 65.69 93 GLY A CA 1
ATOM 722 C C . GLY A 1 93 ? 2.346 11.451 13.003 1.00 65.69 93 GLY A C 1
ATOM 723 O O . GLY A 1 93 ? 2.044 11.634 11.820 1.00 65.69 93 GLY A O 1
ATOM 724 N N . LYS A 1 94 ? 1.619 11.978 14.006 1.00 64.25 94 LYS A N 1
ATOM 725 C CA . LYS A 1 94 ? 0.309 12.650 13.834 1.00 64.25 94 LYS A CA 1
ATOM 726 C C . LYS A 1 94 ? 0.290 13.695 12.705 1.00 64.25 94 LYS A C 1
ATOM 728 O O . LYS A 1 94 ? -0.644 13.685 11.907 1.00 64.25 94 LYS A O 1
ATOM 733 N N . GLU A 1 95 ? 1.314 14.542 12.611 1.00 64.19 95 GLU A N 1
ATOM 734 C CA . GLU A 1 95 ? 1.414 15.584 11.575 1.00 64.19 95 GLU A CA 1
ATOM 735 C C . GLU A 1 95 ? 1.789 15.026 10.194 1.00 64.19 95 GLU A C 1
ATOM 737 O O . GLU A 1 95 ? 1.249 15.450 9.172 1.00 64.19 95 GLU A O 1
ATOM 742 N N . ALA A 1 96 ? 2.672 14.026 10.153 1.00 66.81 96 ALA A N 1
ATOM 743 C CA . ALA A 1 96 ? 3.144 13.408 8.918 1.00 66.81 96 ALA A CA 1
ATOM 744 C C . ALA A 1 96 ? 2.031 12.640 8.185 1.00 66.81 96 ALA A C 1
ATOM 746 O O . ALA A 1 96 ? 1.980 12.684 6.952 1.00 66.81 96 ALA A O 1
ATOM 747 N N . GLY A 1 97 ? 1.129 11.996 8.937 1.00 67.06 97 GLY A N 1
ATOM 748 C CA . GLY A 1 97 ? -0.025 11.273 8.397 1.00 67.06 97 GLY A CA 1
ATOM 749 C C . GLY A 1 97 ? -1.089 12.181 7.767 1.00 67.06 97 GLY A C 1
ATOM 750 O O . GLY A 1 97 ? -1.712 11.793 6.781 1.00 67.06 97 GLY A O 1
ATOM 751 N N . HIS A 1 98 ? -1.252 13.419 8.258 1.00 68.38 98 HIS A N 1
ATOM 752 C CA . HIS A 1 98 ? -2.303 14.339 7.795 1.00 68.38 98 HIS A CA 1
ATOM 753 C C . HIS A 1 98 ? -2.173 14.715 6.314 1.00 68.38 98 HIS A C 1
ATOM 755 O O . HIS A 1 98 ? -3.177 14.886 5.626 1.00 68.38 98 HIS A O 1
ATOM 761 N N . PHE A 1 99 ? -0.941 14.820 5.815 1.00 80.06 99 PHE A N 1
ATOM 762 C CA . PHE A 1 99 ? -0.672 15.109 4.405 1.00 80.06 99 PHE A CA 1
ATOM 763 C C . PHE A 1 99 ? -0.447 13.853 3.566 1.00 80.06 99 PHE A C 1
ATOM 765 O O . PHE A 1 99 ? -0.431 13.941 2.343 1.00 80.06 99 PHE A O 1
ATOM 772 N N . PHE A 1 100 ? -0.313 12.684 4.192 1.00 86.06 100 PHE A N 1
ATOM 773 C CA . PHE A 1 100 ? 0.111 11.471 3.503 1.00 86.06 100 PHE A CA 1
ATOM 774 C C . PHE A 1 100 ? -0.915 10.991 2.470 1.00 86.06 100 PHE A C 1
ATOM 776 O O . PHE A 1 100 ? -0.558 10.794 1.314 1.00 86.06 100 PHE A O 1
ATOM 783 N N . PHE A 1 101 ? -2.199 10.906 2.835 1.00 90.00 101 PHE A N 1
ATOM 784 C CA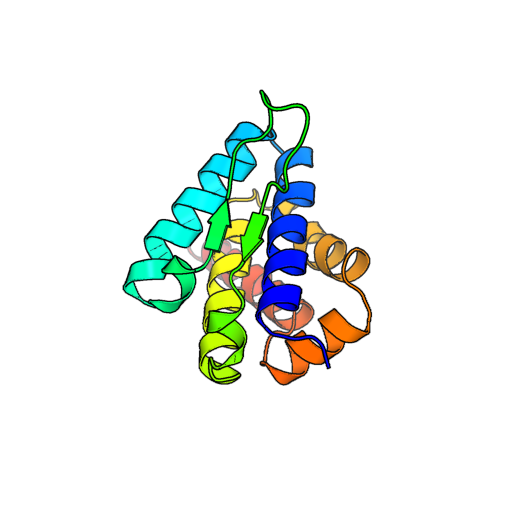 . PHE A 1 101 ? -3.274 10.535 1.899 1.00 90.00 101 PHE A CA 1
ATOM 785 C C . PHE A 1 101 ? -3.385 11.504 0.715 1.00 90.00 101 PHE A C 1
ATOM 787 O O . PHE A 1 101 ? -3.553 11.082 -0.430 1.00 90.00 101 PHE A O 1
ATOM 794 N N . LYS A 1 102 ? -3.211 12.806 0.976 1.00 89.38 102 LYS A N 1
ATOM 795 C CA . LYS A 1 102 ? -3.180 13.831 -0.071 1.00 89.38 102 LYS A CA 1
ATOM 796 C C . LYS A 1 102 ? -1.979 13.635 -0.999 1.00 89.38 102 LYS A C 1
ATOM 798 O O . LYS A 1 102 ? -2.159 13.647 -2.213 1.00 89.38 102 LYS A O 1
ATOM 803 N N . GLU A 1 103 ? -0.786 13.404 -0.453 1.00 91.12 103 GLU A N 1
ATOM 804 C CA . GLU A 1 103 ? 0.424 13.138 -1.242 1.00 91.12 103 GLU A CA 1
ATOM 805 C C . GLU A 1 103 ? 0.285 11.871 -2.104 1.00 91.12 103 GLU A C 1
ATOM 807 O O . GLU A 1 103 ? 0.705 11.897 -3.260 1.00 91.12 103 GLU A O 1
ATOM 812 N N . ILE A 1 104 ? -0.349 10.801 -1.598 1.00 92.81 104 ILE A N 1
ATOM 813 C CA . ILE A 1 104 ? -0.666 9.604 -2.401 1.00 92.81 104 ILE A CA 1
ATOM 814 C C . ILE A 1 104 ? -1.563 9.999 -3.579 1.00 92.81 104 ILE A C 1
ATOM 816 O O . ILE A 1 104 ? -1.221 9.733 -4.730 1.00 92.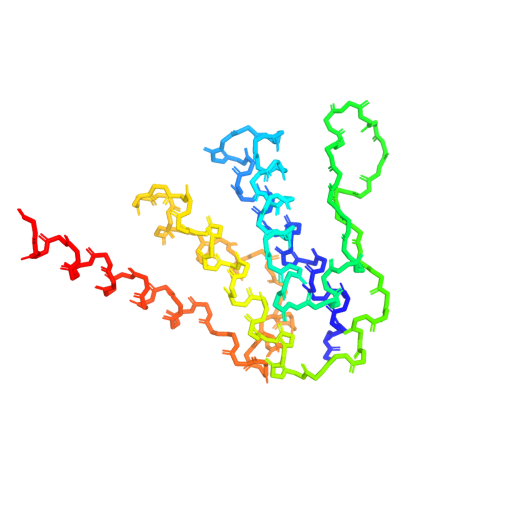81 104 ILE A O 1
ATOM 820 N N . SER A 1 105 ? -2.681 10.682 -3.305 1.00 92.19 105 SER A N 1
ATOM 821 C CA . SER A 1 105 ? -3.658 11.047 -4.341 1.00 92.19 105 SER A CA 1
ATOM 822 C C . SER A 1 105 ? -3.082 11.936 -5.447 1.00 92.19 105 SER A C 1
ATOM 824 O O . SER A 1 105 ? -3.512 11.845 -6.588 1.00 92.19 105 SER A O 1
ATOM 826 N N . GLN A 1 106 ? -2.090 12.770 -5.122 1.00 93.38 106 GLN A N 1
ATOM 827 C CA . GLN A 1 106 ? -1.434 13.673 -6.070 1.00 93.38 106 GLN A CA 1
ATOM 828 C C . GLN A 1 106 ? -0.362 12.992 -6.929 1.00 93.38 106 GLN A C 1
ATOM 830 O O . GLN A 1 106 ? 0.070 13.566 -7.926 1.00 93.38 106 GLN A O 1
ATOM 835 N N . LYS A 1 107 ? 0.120 11.816 -6.516 1.00 93.75 107 LYS A N 1
ATOM 836 C CA . LYS A 1 107 ? 1.184 11.070 -7.203 1.00 93.75 107 LYS A CA 1
ATOM 837 C C . LYS A 1 107 ? 0.661 9.935 -8.073 1.00 93.75 107 LYS A C 1
ATOM 839 O O . LYS A 1 107 ? 1.361 9.514 -8.989 1.00 93.75 107 LYS A O 1
ATOM 844 N N . LEU A 1 108 ? -0.530 9.433 -7.774 1.00 94.19 108 LEU A N 1
ATOM 845 C CA . LEU A 1 108 ? -1.182 8.403 -8.569 1.00 94.19 108 LEU A CA 1
ATOM 846 C C . LEU A 1 108 ? -1.912 9.019 -9.765 1.00 94.19 108 LEU A C 1
ATOM 848 O O . LEU A 1 108 ? -2.388 10.151 -9.704 1.00 94.19 108 LEU A O 1
ATOM 852 N N . SER A 1 109 ? -2.004 8.257 -10.853 1.00 94.50 109 SER A N 1
ATOM 853 C CA . SER A 1 109 ? -2.788 8.662 -12.020 1.00 94.50 109 SER A CA 1
ATOM 854 C C . SER A 1 109 ? -4.291 8.626 -11.716 1.00 94.50 109 SER A C 1
ATOM 856 O O . SER A 1 109 ? -4.733 7.903 -10.818 1.00 94.50 109 SER A O 1
ATOM 858 N N . GLU A 1 110 ? -5.092 9.366 -12.487 1.00 93.88 110 GLU A N 1
ATOM 859 C CA . GLU A 1 110 ? -6.557 9.329 -12.362 1.00 93.88 110 GLU A CA 1
ATOM 860 C C . GLU A 1 110 ? -7.114 7.910 -12.565 1.00 93.88 110 GLU A C 1
ATOM 862 O O . GLU A 1 110 ? -7.993 7.488 -11.812 1.00 93.88 110 GLU A O 1
ATOM 867 N N . ASP A 1 111 ? -6.541 7.139 -13.494 1.00 95.62 111 ASP A N 1
ATOM 868 C CA . ASP A 1 111 ? -6.914 5.742 -13.742 1.00 95.62 111 ASP A CA 1
ATOM 869 C C . ASP A 1 111 ? -6.631 4.845 -12.531 1.00 95.62 111 ASP A C 1
ATOM 871 O O . ASP A 1 111 ? -7.452 3.991 -12.176 1.00 95.62 111 ASP A O 1
ATOM 875 N N . SER A 1 112 ? -5.495 5.053 -11.860 1.00 96.31 112 SER A N 1
ATOM 876 C CA . SER A 1 112 ? -5.132 4.325 -10.639 1.00 96.31 112 SER A CA 1
ATOM 877 C C . SER A 1 112 ? -6.102 4.661 -9.508 1.00 96.31 112 SER A C 1
ATOM 879 O O . SER A 1 112 ? -6.613 3.759 -8.851 1.00 96.31 112 SER A O 1
ATOM 881 N N . ILE A 1 113 ? -6.425 5.947 -9.322 1.00 95.69 113 ILE A N 1
ATOM 882 C CA . ILE A 1 113 ? -7.391 6.405 -8.312 1.00 95.69 113 ILE A CA 1
ATOM 883 C C . ILE A 1 113 ? -8.799 5.869 -8.594 1.00 95.69 113 ILE A C 1
ATOM 885 O O . ILE A 1 113 ? -9.489 5.442 -7.667 1.00 95.69 113 ILE A O 1
ATOM 889 N N . SER A 1 114 ? -9.229 5.852 -9.856 1.00 95.88 114 SER A N 1
ATOM 890 C CA . SER A 1 114 ? -10.514 5.261 -10.240 1.00 95.88 114 SER A CA 1
ATOM 891 C C . SER A 1 114 ? -10.537 3.759 -9.957 1.00 95.88 114 SER A C 1
ATOM 893 O O . SER A 1 114 ? -11.481 3.269 -9.342 1.00 95.88 114 SER A O 1
ATOM 895 N N . THR A 1 115 ? -9.476 3.036 -10.330 1.00 96.50 115 THR A N 1
ATOM 896 C CA . THR A 1 115 ? -9.371 1.586 -10.092 1.00 96.50 115 THR A CA 1
ATOM 897 C C . THR A 1 115 ? -9.355 1.270 -8.589 1.00 96.50 115 THR A C 1
ATOM 899 O O . THR A 1 115 ? -10.020 0.340 -8.141 1.00 96.50 115 THR A O 1
ATOM 902 N N . MET A 1 116 ? -8.672 2.085 -7.778 1.00 96.44 116 MET A N 1
ATOM 903 C CA . MET A 1 116 ? -8.695 1.977 -6.315 1.00 96.44 116 MET A CA 1
ATOM 904 C C . MET A 1 116 ? -10.114 2.082 -5.752 1.00 96.44 116 MET A C 1
ATOM 906 O O . MET A 1 116 ? -10.502 1.255 -4.926 1.00 96.44 116 MET A O 1
ATOM 910 N N . ARG A 1 117 ? -10.911 3.049 -6.224 1.00 95.88 117 ARG A N 1
ATOM 911 C CA . ARG A 1 117 ? -12.309 3.207 -5.794 1.00 95.88 117 ARG A CA 1
ATOM 912 C C . ARG A 1 117 ? -13.167 2.004 -6.171 1.00 95.88 117 ARG A C 1
ATOM 914 O O . ARG A 1 117 ? -13.950 1.553 -5.338 1.00 95.88 117 ARG A O 1
ATOM 921 N N . ASP A 1 118 ? -12.971 1.440 -7.362 1.00 95.62 118 ASP A N 1
ATOM 922 C CA . ASP A 1 118 ? -13.658 0.211 -7.791 1.00 95.62 118 ASP A CA 1
ATOM 923 C C . ASP A 1 118 ? -13.321 -0.992 -6.898 1.00 95.62 118 ASP A C 1
ATOM 925 O O . ASP A 1 118 ? -14.094 -1.947 -6.811 1.00 95.62 118 ASP A O 1
ATOM 929 N N . PHE A 1 119 ? -12.165 -0.959 -6.230 1.00 96.38 119 PHE A N 1
ATOM 930 C CA . PHE A 1 119 ? -11.717 -1.974 -5.272 1.00 96.38 119 PHE A CA 1
ATOM 931 C C . PHE A 1 119 ? -12.091 -1.603 -3.826 1.00 96.38 119 PHE A C 1
ATOM 933 O O . PHE A 1 119 ? -11.633 -2.215 -2.861 1.00 96.38 119 PHE A O 1
ATOM 940 N N . GLY A 1 120 ? -12.928 -0.575 -3.658 1.00 95.50 120 GLY A N 1
ATOM 941 C CA . GLY A 1 120 ? -13.408 -0.084 -2.374 1.00 95.50 120 GLY A CA 1
ATOM 942 C C . GLY A 1 120 ? -12.399 0.769 -1.608 1.00 95.50 120 GLY A C 1
ATOM 943 O O . GLY A 1 120 ? -12.659 1.082 -0.447 1.00 95.50 120 GLY A O 1
ATOM 944 N N . ILE A 1 121 ? -11.261 1.135 -2.198 1.00 95.75 121 ILE A N 1
ATOM 945 C CA . ILE A 1 121 ? -10.208 1.938 -1.568 1.00 95.75 121 ILE A CA 1
ATOM 946 C C . ILE A 1 121 ? -10.490 3.423 -1.818 1.00 95.75 121 ILE A C 1
ATOM 948 O O . ILE A 1 121 ? -10.225 3.952 -2.897 1.00 95.75 121 ILE A O 1
ATOM 952 N N . ASP A 1 122 ? -10.998 4.111 -0.798 1.00 94.44 122 ASP A N 1
ATOM 953 C CA . ASP A 1 122 ? -11.202 5.558 -0.828 1.00 94.44 122 ASP A CA 1
ATOM 954 C C . ASP A 1 122 ? -10.244 6.245 0.152 1.00 94.44 122 ASP A C 1
ATOM 956 O O . ASP A 1 122 ? -10.413 6.175 1.368 1.00 94.44 122 ASP A O 1
ATOM 960 N N . LEU A 1 123 ? -9.223 6.919 -0.385 1.00 93.06 123 LEU A N 1
ATOM 961 C CA . LEU A 1 123 ? -8.202 7.606 0.414 1.00 93.06 123 LEU A CA 1
ATOM 962 C C . LEU A 1 123 ? -8.781 8.720 1.300 1.00 93.06 123 LEU A C 1
ATOM 964 O O . LEU A 1 123 ? -8.227 8.996 2.363 1.00 93.06 123 LEU A O 1
ATOM 968 N N . GLY A 1 124 ? -9.875 9.361 0.878 1.00 92.06 124 GLY A N 1
ATOM 969 C CA . GLY A 1 124 ? -10.555 10.385 1.667 1.00 92.06 124 GLY A CA 1
ATOM 970 C C . GLY A 1 1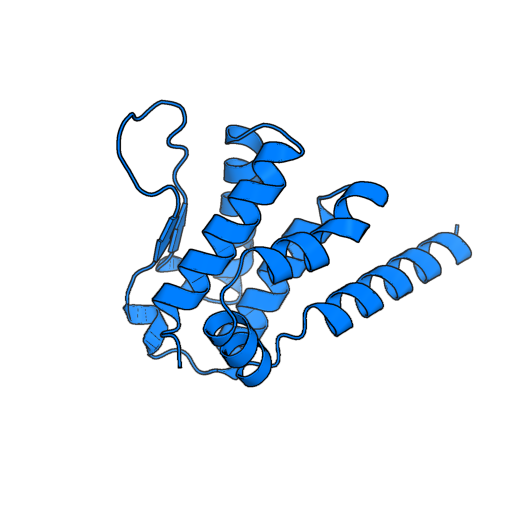24 ? -11.282 9.771 2.859 1.00 92.06 124 GLY A C 1
ATOM 971 O O . GLY A 1 124 ? -11.149 10.264 3.980 1.00 92.06 124 GLY A O 1
ATOM 972 N N . LEU A 1 125 ? -11.981 8.655 2.643 1.00 93.06 125 LEU A N 1
ATOM 973 C CA . LEU A 1 125 ? -12.619 7.901 3.722 1.00 93.06 125 LEU A CA 1
ATOM 974 C C . LEU A 1 125 ? -11.584 7.362 4.717 1.00 93.06 125 LEU A C 1
ATOM 976 O O . LEU A 1 125 ? -11.732 7.576 5.917 1.00 93.06 125 LEU A O 1
ATOM 980 N N . MET A 1 126 ? -10.498 6.760 4.227 1.00 92.56 126 MET A N 1
ATOM 981 C CA . MET A 1 126 ? -9.413 6.256 5.078 1.00 92.56 126 MET A CA 1
ATOM 982 C C . MET A 1 126 ? -8.783 7.370 5.927 1.00 92.56 126 MET A C 1
ATOM 984 O O . MET A 1 126 ? -8.493 7.178 7.109 1.00 92.56 126 MET A O 1
ATOM 988 N N . GLN A 1 127 ? -8.607 8.566 5.354 1.00 90.06 127 GLN A N 1
ATOM 989 C CA . GLN A 1 127 ? -8.119 9.722 6.102 1.00 90.06 127 GLN A CA 1
ATOM 990 C C . GLN A 1 127 ? -9.086 10.120 7.228 1.00 90.06 127 GLN A C 1
ATOM 992 O O . GLN A 1 127 ? -8.643 10.379 8.351 1.00 90.06 127 GLN A O 1
ATOM 997 N N . LEU A 1 128 ? -10.394 10.153 6.950 1.00 90.00 128 LEU A N 1
ATOM 998 C CA . LEU A 1 128 ? -11.422 10.459 7.948 1.00 90.00 128 LEU A CA 1
ATOM 999 C C . LEU A 1 128 ? -11.438 9.422 9.080 1.00 90.00 128 LEU A C 1
ATOM 1001 O O . LEU A 1 128 ? -11.430 9.803 10.251 1.00 90.00 128 LEU A O 1
ATOM 1005 N N . GLU A 1 129 ? -11.395 8.131 8.751 1.00 88.62 129 GLU A N 1
ATOM 1006 C CA . GLU A 1 129 ? -11.337 7.029 9.723 1.00 88.62 129 GLU A CA 1
ATOM 1007 C C . GLU A 1 129 ? -10.112 7.147 10.640 1.00 88.62 129 GLU A C 1
ATOM 1009 O O . GLU A 1 129 ? -10.217 6.989 11.864 1.00 88.62 129 GLU A O 1
ATOM 1014 N N . GLN A 1 130 ? -8.957 7.517 10.076 1.00 84.06 130 GLN A N 1
ATOM 1015 C CA . GLN A 1 130 ? -7.739 7.734 10.849 1.00 84.06 130 GLN A CA 1
ATOM 1016 C C . GLN A 1 130 ? -7.866 8.940 11.795 1.00 84.06 130 GLN A C 1
ATOM 1018 O O . GLN A 1 130 ? -7.428 8.877 12.949 1.00 84.06 130 GLN A O 1
ATOM 1023 N N . MET A 1 131 ? -8.467 10.042 11.333 1.00 84.56 131 MET A N 1
ATOM 1024 C CA . MET A 1 131 ? -8.711 11.227 12.163 1.00 84.56 131 MET A CA 1
ATOM 1025 C C . MET A 1 131 ? -9.649 10.903 13.330 1.00 84.56 131 MET A C 1
ATOM 1027 O O . MET A 1 131 ? -9.347 11.256 14.472 1.00 84.56 131 MET A O 1
ATOM 1031 N N . VAL A 1 132 ? -10.746 10.189 13.067 1.00 86.88 132 VAL A N 1
ATOM 1032 C CA . VAL A 1 132 ? -11.718 9.775 14.092 1.00 86.88 132 VAL A CA 1
ATOM 1033 C C . VAL A 1 132 ? -11.070 8.864 15.132 1.00 86.88 132 VAL A C 1
ATOM 1035 O O . VAL A 1 132 ? -11.181 9.132 16.330 1.00 86.88 132 VAL A O 1
ATOM 1038 N N . SER A 1 133 ? -10.314 7.856 14.695 1.00 83.38 133 SER A N 1
ATOM 1039 C CA . SER A 1 133 ? -9.608 6.930 15.592 1.00 83.38 133 SER A CA 1
ATOM 1040 C C . SER A 1 133 ? -8.612 7.653 16.508 1.00 83.38 133 SER A C 1
ATOM 1042 O O . SER A 1 133 ? -8.543 7.394 17.712 1.00 83.38 133 SER A O 1
ATOM 1044 N N . LYS A 1 134 ? -7.876 8.637 15.973 1.00 77.56 134 LYS A N 1
ATOM 1045 C CA . LYS A 1 134 ? -6.930 9.457 16.751 1.00 77.56 134 LYS A CA 1
ATOM 1046 C C . LYS A 1 134 ? -7.629 10.385 17.753 1.00 77.56 134 LYS A C 1
ATOM 1048 O O . LYS A 1 134 ? -7.094 10.593 18.846 1.00 77.56 134 LYS A O 1
ATOM 1053 N N . MET A 1 135 ? -8.795 10.937 17.409 1.00 78.00 135 MET A N 1
ATOM 1054 C CA . MET A 1 135 ? -9.598 11.750 18.332 1.00 78.00 135 MET A CA 1
ATOM 1055 C C . MET A 1 135 ? -10.131 10.908 19.495 1.00 78.00 135 MET A C 1
ATOM 1057 O O . MET A 1 135 ? -9.974 11.314 20.644 1.00 78.00 135 MET A O 1
ATOM 1061 N N . GLY A 1 136 ? -10.662 9.711 19.219 1.00 73.50 136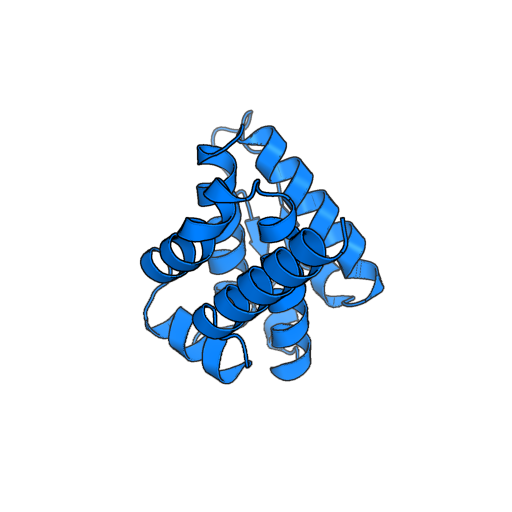 GLY A N 1
ATOM 1062 C CA . GLY A 1 136 ? -11.134 8.784 20.255 1.00 73.50 136 GLY A CA 1
ATOM 1063 C C . GLY A 1 136 ? -10.050 8.440 21.282 1.00 73.50 136 GLY A C 1
ATOM 1064 O O . GLY A 1 136 ? -10.280 8.545 22.482 1.00 73.50 136 GLY A O 1
ATOM 1065 N N . ASN A 1 137 ? -8.827 8.158 20.823 1.00 63.12 137 ASN A N 1
ATOM 1066 C CA . ASN A 1 137 ? -7.693 7.858 21.708 1.00 63.12 137 ASN A CA 1
ATOM 1067 C C . ASN A 1 137 ? -7.179 9.066 22.511 1.00 63.12 137 ASN A C 1
ATOM 1069 O O . ASN A 1 137 ? -6.472 8.885 23.499 1.00 63.12 137 ASN A O 1
ATOM 1073 N N . THR A 1 138 ? -7.495 10.296 22.095 1.00 61.44 138 THR A N 1
ATOM 1074 C CA . THR A 1 138 ? -7.101 11.516 22.823 1.00 61.44 138 THR A CA 1
ATOM 1075 C C . THR A 1 138 ? -8.134 11.899 23.891 1.00 61.44 138 THR A C 1
ATOM 1077 O O . THR A 1 138 ? -7.795 12.610 24.823 1.00 61.44 138 THR A O 1
ATOM 1080 N N . LEU A 1 139 ? -9.378 11.420 23.779 1.00 56.19 139 LEU A N 1
ATOM 1081 C CA . LEU A 1 139 ? -10.452 11.664 24.754 1.00 56.19 139 LEU A CA 1
ATOM 1082 C C . LEU A 1 139 ? -10.502 10.620 25.885 1.00 56.19 139 LEU A C 1
ATOM 1084 O O . LEU A 1 139 ? -11.242 10.801 26.848 1.00 56.19 139 LEU A O 1
ATOM 1088 N N . LEU A 1 140 ? -9.752 9.522 25.749 1.00 53.62 140 LEU A N 1
ATOM 1089 C CA . LEU A 1 140 ? -9.702 8.403 26.698 1.00 53.62 140 LEU A CA 1
ATOM 1090 C C . LEU A 1 140 ? -8.401 8.350 27.524 1.00 53.62 140 LEU A C 1
ATOM 1092 O O . LEU A 1 140 ? -8.229 7.419 28.307 1.00 53.62 140 LEU A O 1
ATOM 1096 N N . ASN A 1 141 ? -7.508 9.329 27.351 1.00 44.78 141 ASN A N 1
ATOM 1097 C CA . ASN A 1 141 ? -6.277 9.525 28.126 1.00 44.78 141 ASN A CA 1
ATOM 1098 C C . ASN A 1 141 ? -6.282 10.915 28.765 1.00 44.78 141 ASN A C 1
ATOM 1100 O O . ASN A 1 141 ? -5.615 11.072 29.810 1.00 44.78 141 ASN A O 1
#

Mean predicted aligned error: 4.93 Å

Solvent-accessible surface area (backbone atoms only — not comparable to full-atom values): 7976 Å² total; per-residue (Å²): 130,66,52,49,26,58,46,51,38,54,50,53,51,46,52,41,56,57,39,20,75,77,58,46,57,66,57,27,43,52,54,50,45,54,50,50,64,60,44,32,81,81,40,66,69,53,71,48,50,48,69,51,76,46,93,87,46,100,74,77,73,48,56,46,51,43,68,78,46,52,79,52,53,54,64,62,52,24,51,52,52,48,53,51,54,50,56,57,44,67,76,35,56,80,74,62,36,72,50,43,52,57,54,48,63,73,71,49,53,71,58,48,54,51,45,35,44,78,26,72,44,48,59,67,58,53,50,50,54,52,52,52,55,54,50,55,60,62,75,76,109

Radius of gyration: 14.94 Å; Cα contacts (8 Å, |Δi|>4): 135; chains: 1; bounding box: 37×31×44 Å

pLDDT: mean 88.05, std 11.5, range [44.78, 97.81]

Foldseek 3Di:
DDFLQRLVLLVLVLLLVLVCVVPNSVVSLVQLVVQLVVCCVVQVQSVQKDADDCVPPPDDRRIGGDNVCSPPDLQSSLVSSLSSLLSSLVVDDPVSSLCSLVSSVVRDDPVSQVSSVVSVHDSVVSSVVVVVVVVVVVVVD

Nearest PDB structures (foldseek):
  7bw9-assembly1_B  TM=4.185E-01  e=8.402E+00  Entamoeba histolytica
  6wye-assembly1_A-3  TM=3.918E-01  e=8.402E+00  Neisseria gonorrhoeae